Protein AF-A0A0F3MLB4-F1 (afdb_monomer)

Nearest PDB structures (foldseek):
  7qvs-assembly1_B-2  TM=8.241E-01  e=6.860E-04  Pseudomonas aeruginosa
  1y3h-assembly1_A-2  TM=5.979E-01  e=2.584E-03  Mycobacterium tuberculosis
  2an1-assembly3_C  TM=5.876E-01  e=1.356E-02  Salmonella enterica subsp. enterica serovar Typhimurium str. LT2
  2an1-assembly3_A  TM=6.849E-01  e=9.281E-02  Salmonella enterica subsp. enterica serovar Typhimurium str. LT2
  8k32-assembly1_B  TM=4.376E-01  e=1.504E+00  Syntrophothermus lipocalidus DSM 12680

Sequence (126 aa):
MNTKNIKYFTTNLTRAIKIVNELQQKYNILPLSNQNECSSIETIIVIGDDGVFLQALKNFLHLKVGFYGINVGNLGFLMNSYNCKHDLIEQIYFAKQSLLIHYKQRYLIMMVLKKKSVSLLTSALF

pLDDT: mean 72.53, std 17.26, range [34.19, 93.38]

Radius of gyration: 15.13 Å; Cα contacts (8 Å, |Δi|>4): 147; chains: 1; bounding box: 40×30×45 Å

Solvent-accessible surface area (backbone atoms only — not comparable to full-atom values): 7332 Å² total; per-residue (Å²): 134,68,53,89,23,35,29,34,48,70,52,94,46,70,65,32,47,53,53,48,54,54,46,31,73,75,56,68,42,46,71,62,86,57,82,76,77,70,93,59,62,56,32,38,38,29,34,26,48,59,66,53,46,53,51,50,45,75,61,42,55,89,72,73,48,43,77,43,45,35,35,61,69,73,98,50,94,80,35,42,73,75,57,89,90,52,62,66,68,58,53,52,50,54,55,65,68,38,59,67,52,56,54,48,49,54,48,50,50,52,51,52,54,53,52,51,56,53,54,55,56,59,64,73,74,110

InterPro domains:
  IPR002504 NAD kinase [PF01513] (25-81)
  IPR016064 NAD kinase/diacylglycerol kinase-like domain superfamily [SSF111331] (31-96)
  IPR017438 Inorganic polyphosphate/ATP-NAD kinase, N-terminal [G3DSA:3.40.50.10330] (5-123)

Secondary structure (DSSP, 8-state):
--GGGEEEEE-S-HHHHHHHHHHHHHH--EE---TT--SS--EEEEEE-HHHHHHHHHHHGGGT-EEEEEE-SS--SSSEEP-TTS-HHHHHHHHHH-HHHHHHHHHHHHHHHHHHHHHHHHTT--

Mean predicted aligned error: 10.3 Å

Structure (mmCIF, N/CA/C/O backbone):
data_AF-A0A0F3MLB4-F1
#
_entry.id   AF-A0A0F3MLB4-F1
#
loop_
_atom_site.group_PDB
_atom_site.id
_atom_site.type_symbol
_atom_site.label_atom_id
_atom_site.label_alt_id
_atom_site.label_comp_id
_atom_site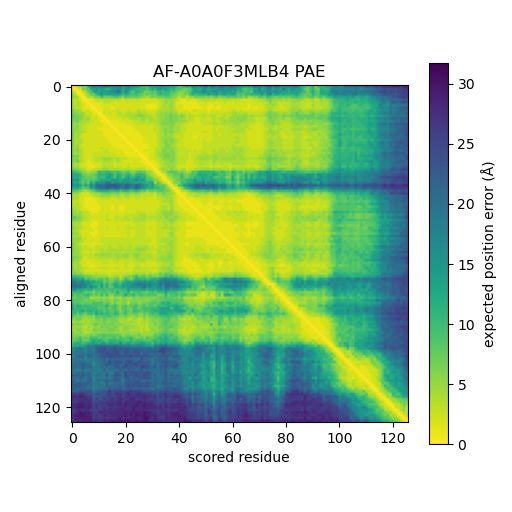.label_asym_id
_atom_site.label_entity_id
_atom_site.label_seq_id
_atom_site.pdbx_PDB_ins_code
_atom_site.Cartn_x
_atom_site.Cartn_y
_atom_site.Cartn_z
_atom_site.occupancy
_atom_site.B_iso_or_equiv
_atom_site.auth_seq_id
_atom_site.auth_comp_id
_atom_site.auth_asym_id
_atom_site.auth_atom_id
_atom_site.pdbx_PDB_model_num
ATOM 1 N N . MET A 1 1 ? -0.167 6.266 14.372 1.00 58.16 1 MET A N 1
ATOM 2 C CA . MET A 1 1 ? -0.910 5.298 13.535 1.00 58.16 1 MET A CA 1
ATOM 3 C C . MET A 1 1 ? -0.411 3.904 13.888 1.00 58.16 1 MET A C 1
ATOM 5 O O . MET A 1 1 ? 0.798 3.746 13.994 1.00 58.16 1 MET A O 1
ATOM 9 N N . ASN A 1 2 ? -1.292 2.939 14.166 1.00 64.75 2 ASN A N 1
ATOM 10 C CA . ASN A 1 2 ? -0.876 1.611 14.636 1.00 64.75 2 ASN A CA 1
ATOM 11 C C . ASN A 1 2 ? -0.630 0.671 13.444 1.00 64.75 2 ASN A C 1
ATOM 13 O O . ASN A 1 2 ? -1.545 0.410 12.666 1.00 64.75 2 ASN A O 1
ATOM 17 N N . THR A 1 3 ? 0.586 0.141 13.300 1.00 63.78 3 THR A N 1
ATOM 18 C CA . THR A 1 3 ? 0.953 -0.732 12.169 1.00 63.78 3 THR A CA 1
ATOM 19 C C . THR A 1 3 ? 0.206 -2.066 12.174 1.00 63.78 3 THR A C 1
ATOM 21 O O . THR A 1 3 ? -0.032 -2.626 11.108 1.00 63.78 3 THR A O 1
ATOM 24 N N . LYS A 1 4 ? -0.271 -2.528 13.341 1.00 64.62 4 LYS A N 1
ATOM 25 C CA . LYS A 1 4 ? -1.109 -3.738 13.472 1.00 64.62 4 LYS A CA 1
ATOM 26 C C . LYS A 1 4 ? -2.460 -3.631 12.755 1.00 64.62 4 LYS A C 1
ATOM 28 O O . LYS A 1 4 ? -3.090 -4.646 12.477 1.00 64.62 4 LYS A O 1
ATOM 33 N N . ASN A 1 5 ? -2.884 -2.410 12.438 1.00 81.94 5 ASN A N 1
ATOM 34 C CA . ASN A 1 5 ? -4.146 -2.110 11.769 1.00 81.94 5 ASN A CA 1
ATOM 35 C C . ASN A 1 5 ? -3.959 -1.879 10.257 1.00 81.94 5 ASN A C 1
ATOM 37 O O . ASN A 1 5 ? -4.865 -1.387 9.580 1.00 81.94 5 ASN A O 1
ATOM 41 N N . ILE A 1 6 ? -2.779 -2.199 9.719 1.00 86.81 6 ILE A N 1
ATOM 42 C CA . ILE A 1 6 ? -2.447 -2.046 8.306 1.00 86.81 6 ILE A CA 1
ATOM 43 C C . ILE A 1 6 ? -2.338 -3.425 7.663 1.00 86.81 6 ILE A C 1
ATOM 45 O O . ILE A 1 6 ? -1.614 -4.299 8.140 1.00 86.81 6 ILE A O 1
ATOM 49 N N . LYS A 1 7 ? -3.040 -3.599 6.544 1.00 91.19 7 LYS A N 1
ATOM 50 C CA . LYS A 1 7 ? -2.945 -4.793 5.698 1.00 91.19 7 LYS A CA 1
ATOM 51 C C . LYS A 1 7 ? -2.566 -4.417 4.278 1.00 91.19 7 LYS A C 1
ATOM 53 O O . LYS A 1 7 ? -2.667 -3.246 3.913 1.00 91.19 7 LYS A O 1
ATOM 58 N N . TYR A 1 8 ? -2.147 -5.388 3.472 1.00 92.06 8 TYR A N 1
ATOM 59 C CA . TYR A 1 8 ? -1.841 -5.143 2.063 1.00 92.06 8 TYR A CA 1
ATOM 60 C C . TYR A 1 8 ? -2.644 -6.013 1.092 1.00 92.06 8 TYR A C 1
ATOM 62 O O . TYR A 1 8 ? -2.983 -7.158 1.380 1.00 92.06 8 TYR A O 1
ATOM 70 N N . PHE A 1 9 ? -2.909 -5.462 -0.089 1.00 92.00 9 PHE A N 1
ATOM 71 C CA . PHE A 1 9 ? -3.453 -6.159 -1.250 1.00 92.00 9 PHE A CA 1
ATOM 72 C C . PHE A 1 9 ? -2.479 -5.977 -2.415 1.00 92.00 9 PHE A C 1
ATOM 74 O O . PHE A 1 9 ? -2.044 -4.861 -2.689 1.00 92.00 9 PHE A O 1
ATOM 81 N N . THR A 1 10 ? -2.092 -7.060 -3.081 1.00 93.38 10 THR A N 1
ATOM 82 C CA . THR A 1 10 ? -1.020 -7.026 -4.083 1.00 93.38 10 THR A CA 1
ATOM 83 C C . THR A 1 10 ? -1.327 -7.921 -5.275 1.00 93.38 10 THR A C 1
ATOM 85 O O . THR A 1 10 ? -2.187 -8.797 -5.209 1.00 93.38 10 THR A O 1
ATOM 88 N N . THR A 1 11 ? -0.587 -7.706 -6.357 1.00 89.69 11 THR A N 1
ATOM 89 C CA . THR A 1 11 ? -0.521 -8.597 -7.519 1.00 89.69 11 THR A CA 1
ATOM 90 C C . THR A 1 11 ? 0.664 -9.567 -7.415 1.00 89.69 11 THR A C 1
ATOM 92 O O . THR A 1 11 ? 1.618 -9.326 -6.676 1.00 89.69 11 THR A O 1
ATOM 95 N N . ASN A 1 12 ? 0.648 -10.643 -8.206 1.00 87.94 12 ASN A N 1
ATOM 96 C CA . ASN A 1 12 ? 1.702 -11.668 -8.246 1.00 87.94 12 ASN A CA 1
ATOM 97 C C . ASN A 1 12 ? 2.943 -11.254 -9.065 1.00 87.94 12 ASN A C 1
ATOM 99 O O . ASN A 1 12 ? 3.785 -12.087 -9.397 1.00 87.94 12 ASN A O 1
ATOM 103 N N . LEU A 1 13 ? 3.079 -9.972 -9.414 1.00 88.50 13 LEU A N 1
ATOM 104 C CA . LEU A 1 13 ? 4.260 -9.469 -10.114 1.00 88.50 13 LEU A CA 1
ATOM 105 C C . LEU A 1 13 ? 5.499 -9.571 -9.220 1.00 88.50 13 LEU A C 1
ATOM 107 O O . LEU A 1 13 ? 5.498 -9.110 -8.081 1.00 88.50 13 LEU A O 1
ATOM 111 N N . THR A 1 14 ? 6.610 -10.062 -9.773 1.00 89.44 14 THR A N 1
ATOM 112 C CA . THR A 1 14 ? 7.872 -10.248 -9.036 1.00 89.44 14 THR A CA 1
ATOM 113 C C . THR A 1 14 ? 8.347 -8.973 -8.338 1.00 89.44 14 THR A C 1
ATOM 115 O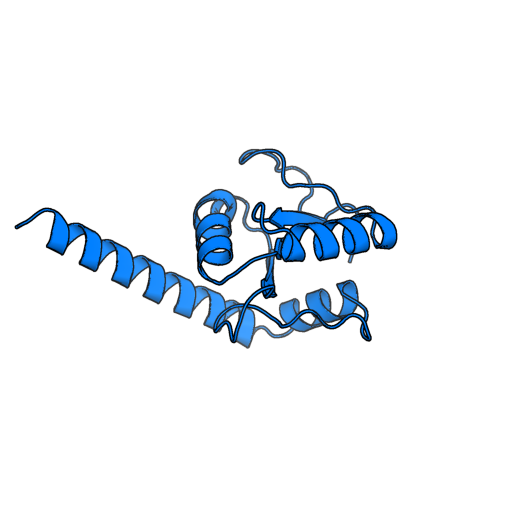 O . THR A 1 14 ? 8.818 -9.020 -7.207 1.00 89.44 14 THR A O 1
ATOM 118 N N . ARG A 1 15 ? 8.207 -7.812 -8.991 1.00 88.69 15 ARG A N 1
ATOM 119 C CA . ARG A 1 15 ? 8.573 -6.515 -8.401 1.00 88.69 15 ARG A CA 1
ATOM 120 C C . ARG A 1 15 ? 7.670 -6.144 -7.219 1.00 88.69 15 ARG A C 1
ATOM 122 O O . ARG A 1 15 ? 8.167 -5.619 -6.231 1.00 88.69 15 ARG A O 1
ATOM 129 N N . ALA A 1 16 ? 6.373 -6.449 -7.301 1.00 89.81 16 ALA A N 1
ATOM 130 C CA . ALA A 1 16 ? 5.418 -6.180 -6.225 1.00 89.81 16 ALA A CA 1
ATOM 131 C C . ALA A 1 16 ? 5.708 -7.067 -5.015 1.00 89.81 16 ALA A C 1
ATOM 133 O O . ALA A 1 16 ? 5.752 -6.577 -3.892 1.00 89.81 16 ALA A O 1
ATOM 134 N N . ILE A 1 17 ? 6.017 -8.342 -5.257 1.00 91.19 17 ILE A N 1
ATOM 135 C CA . ILE A 1 17 ? 6.410 -9.296 -4.215 1.00 91.19 17 ILE A CA 1
ATOM 136 C C . ILE A 1 17 ? 7.685 -8.839 -3.491 1.00 91.19 17 ILE A C 1
ATOM 138 O O . ILE A 1 17 ? 7.753 -8.940 -2.271 1.00 91.19 17 ILE A O 1
ATOM 142 N N . LYS A 1 18 ? 8.677 -8.281 -4.203 1.00 91.38 18 LYS A N 1
ATOM 143 C CA . LYS A 1 18 ? 9.883 -7.721 -3.562 1.00 91.38 18 LYS A CA 1
ATOM 144 C C . LYS A 1 18 ? 9.537 -6.624 -2.553 1.00 91.38 18 LYS A C 1
ATOM 146 O O . LYS A 1 18 ? 9.961 -6.709 -1.406 1.00 91.38 18 LYS A O 1
ATOM 151 N N . ILE A 1 19 ? 8.710 -5.658 -2.957 1.00 89.38 19 ILE A N 1
ATOM 152 C CA . ILE A 1 19 ? 8.258 -4.574 -2.072 1.00 89.38 19 ILE A CA 1
ATOM 153 C C . ILE A 1 19 ? 7.452 -5.138 -0.899 1.00 89.38 19 ILE A C 1
ATOM 155 O O . ILE A 1 19 ? 7.664 -4.739 0.240 1.00 89.38 19 ILE A O 1
ATOM 159 N N . VAL A 1 20 ? 6.551 -6.092 -1.150 1.00 91.81 20 VAL A N 1
ATOM 160 C CA . VAL A 1 20 ? 5.784 -6.765 -0.091 1.00 91.81 20 VAL A CA 1
ATOM 161 C C . VAL A 1 20 ? 6.718 -7.374 0.948 1.00 91.81 20 VAL A C 1
ATOM 163 O O . VAL A 1 20 ? 6.547 -7.097 2.129 1.00 91.81 20 VAL A O 1
ATOM 166 N N . ASN A 1 21 ? 7.727 -8.135 0.522 1.00 91.56 21 ASN A N 1
ATOM 167 C CA . ASN A 1 21 ? 8.667 -8.782 1.435 1.00 91.56 21 ASN A CA 1
ATOM 168 C C . ASN A 1 21 ? 9.418 -7.756 2.297 1.00 91.56 21 ASN A C 1
ATOM 170 O O . ASN A 1 21 ? 9.533 -7.939 3.508 1.00 91.56 21 ASN A O 1
ATOM 174 N N . GLU A 1 22 ? 9.879 -6.654 1.699 1.00 90.06 22 GLU A N 1
ATOM 175 C CA . GLU A 1 22 ? 10.533 -5.557 2.427 1.00 90.06 22 GLU A CA 1
ATOM 176 C C . GLU A 1 22 ? 9.594 -4.928 3.468 1.00 90.06 22 GLU A C 1
ATOM 178 O O . GLU A 1 22 ? 9.975 -4.712 4.620 1.00 90.06 22 GLU A O 1
ATOM 183 N N . LEU A 1 23 ? 8.339 -4.668 3.092 1.00 88.44 23 LEU A N 1
ATOM 184 C CA . LEU A 1 23 ? 7.355 -4.063 3.988 1.00 88.44 23 LEU A CA 1
ATOM 185 C C . LEU A 1 23 ? 6.909 -5.009 5.105 1.00 88.44 23 LEU A C 1
ATOM 187 O O . LEU A 1 23 ? 6.721 -4.561 6.237 1.00 88.44 23 LEU A O 1
ATOM 191 N N . GLN A 1 24 ? 6.771 -6.304 4.816 1.00 90.06 24 GLN A N 1
ATOM 192 C CA . GLN A 1 24 ? 6.477 -7.328 5.817 1.00 90.06 24 GLN A CA 1
ATOM 193 C C . GLN A 1 24 ? 7.580 -7.394 6.870 1.00 90.06 24 GLN A C 1
ATOM 195 O O . GLN A 1 24 ? 7.281 -7.354 8.060 1.00 90.06 24 GLN A O 1
ATOM 200 N N . GLN A 1 25 ? 8.845 -7.421 6.446 1.00 89.19 25 GLN A N 1
ATOM 201 C CA . GLN A 1 25 ? 9.983 -7.452 7.367 1.00 89.19 25 GLN A CA 1
ATOM 202 C C . GLN A 1 25 ? 10.070 -6.181 8.215 1.00 89.19 25 GLN A C 1
ATOM 204 O O . GLN A 1 25 ? 10.311 -6.256 9.417 1.00 89.19 25 GLN A O 1
ATOM 209 N N . LYS A 1 26 ? 9.851 -5.010 7.604 1.00 88.00 26 LYS A N 1
ATOM 210 C CA . LYS A 1 26 ? 10.035 -3.721 8.280 1.00 88.00 26 LYS A CA 1
ATOM 211 C C . LYS A 1 26 ? 8.888 -3.354 9.224 1.00 88.00 26 LYS A C 1
ATOM 213 O O . LYS A 1 26 ? 9.132 -2.783 10.282 1.00 88.00 26 LYS A O 1
ATOM 218 N N . TYR A 1 27 ? 7.646 -3.650 8.842 1.00 85.50 27 TYR A N 1
ATOM 219 C CA . TYR A 1 27 ? 6.455 -3.155 9.543 1.00 85.50 27 TYR A CA 1
ATOM 220 C C . TYR A 1 27 ? 5.557 -4.261 10.114 1.00 85.50 27 TYR A C 1
ATOM 222 O O . TYR A 1 27 ? 4.552 -3.943 10.751 1.00 85.50 27 TYR A O 1
ATOM 230 N N . ASN A 1 28 ? 5.908 -5.539 9.912 1.00 86.31 28 ASN A N 1
ATOM 231 C CA . ASN A 1 28 ? 5.126 -6.709 10.330 1.00 86.31 28 ASN A CA 1
ATOM 232 C C . ASN A 1 28 ? 3.666 -6.664 9.835 1.00 86.31 28 ASN A C 1
ATOM 234 O O . ASN A 1 28 ? 2.728 -7.008 10.557 1.00 86.31 28 ASN A O 1
ATOM 238 N N . ILE A 1 29 ? 3.472 -6.179 8.604 1.00 86.94 29 ILE A N 1
ATOM 239 C CA . ILE A 1 29 ? 2.156 -6.109 7.961 1.00 86.94 29 ILE A CA 1
ATOM 240 C C . ILE A 1 29 ? 1.757 -7.465 7.382 1.00 86.94 29 ILE A C 1
ATOM 242 O O . ILE A 1 29 ? 2.593 -8.240 6.920 1.00 86.94 29 ILE A O 1
ATOM 246 N N . LEU A 1 30 ? 0.455 -7.735 7.362 1.00 89.81 30 LEU A N 1
ATOM 247 C CA . LEU A 1 30 ? -0.097 -9.000 6.882 1.00 89.81 30 LEU A CA 1
ATOM 248 C C . LEU A 1 30 ? -0.911 -8.802 5.597 1.00 89.81 30 LEU A C 1
ATOM 250 O O . LEU A 1 30 ? -1.472 -7.717 5.387 1.00 89.81 30 LEU A O 1
ATOM 254 N N . PRO A 1 31 ? -0.995 -9.831 4.733 1.00 90.38 31 PRO A N 1
ATOM 255 C CA . PRO A 1 31 ? -1.882 -9.784 3.583 1.00 90.38 31 PRO A CA 1
ATOM 256 C C . PRO A 1 31 ? -3.331 -9.630 4.043 1.00 90.38 31 PRO A C 1
ATOM 258 O O . PRO A 1 31 ? -3.726 -10.090 5.117 1.00 90.38 31 PRO A O 1
ATOM 261 N N . LEU A 1 32 ? -4.130 -8.978 3.207 1.00 85.44 32 LEU A N 1
ATOM 262 C CA . LEU A 1 32 ? -5.573 -8.948 3.354 1.00 85.44 32 LEU A CA 1
ATOM 263 C C . LEU A 1 32 ? -6.135 -10.289 2.870 1.00 85.44 32 LEU A C 1
ATOM 265 O O . LEU A 1 32 ? -6.162 -10.565 1.670 1.00 85.44 32 LEU A O 1
ATOM 269 N N . SER A 1 33 ? -6.520 -11.138 3.821 1.00 74.19 33 SER A N 1
ATOM 270 C CA . SER A 1 33 ? -6.800 -12.559 3.586 1.00 74.19 33 SER A CA 1
ATOM 271 C C . SER A 1 33 ? -8.183 -12.790 2.969 1.00 74.19 33 SER A C 1
ATOM 273 O O . SER A 1 33 ? -8.392 -13.763 2.249 1.00 74.19 33 SER A O 1
ATOM 275 N N . ASN A 1 34 ? -9.155 -11.923 3.278 1.00 69.75 34 ASN A N 1
ATOM 276 C CA . ASN A 1 34 ? -10.554 -12.072 2.875 1.00 69.75 34 ASN A CA 1
ATOM 277 C C . ASN A 1 34 ? -11.336 -10.741 2.932 1.00 69.75 34 ASN A C 1
ATOM 279 O O . ASN A 1 34 ? -10.919 -9.758 3.536 1.00 69.75 34 ASN A O 1
ATOM 283 N N . GLN A 1 35 ? -12.503 -10.716 2.276 1.00 66.31 35 GLN A N 1
ATOM 284 C CA . GLN A 1 35 ? -13.360 -9.523 2.123 1.00 66.31 35 GLN A CA 1
ATOM 285 C C . GLN A 1 35 ? -14.142 -9.147 3.393 1.00 66.31 35 GLN A C 1
ATOM 287 O O . GLN A 1 35 ? -14.741 -8.074 3.454 1.00 66.31 35 GLN A O 1
ATOM 292 N N . ASN A 1 36 ? -14.129 -10.033 4.392 1.00 59.94 36 ASN A N 1
ATOM 293 C CA . ASN A 1 36 ? -14.904 -9.921 5.628 1.00 59.94 36 ASN A CA 1
ATOM 294 C C . ASN A 1 36 ? -14.019 -9.687 6.867 1.00 59.94 36 ASN A C 1
ATOM 296 O O . ASN A 1 36 ? -14.528 -9.652 7.986 1.00 59.94 36 ASN A O 1
ATOM 300 N N . GLU A 1 37 ? -12.702 -9.532 6.699 1.00 66.12 37 GLU A N 1
ATOM 301 C CA . GLU A 1 37 ? -11.795 -9.137 7.780 1.00 66.12 37 GLU A CA 1
ATOM 302 C C . GLU A 1 37 ? -12.107 -7.694 8.197 1.00 66.12 37 GLU A C 1
ATOM 304 O O . GLU A 1 37 ? -11.783 -6.749 7.480 1.00 66.12 37 GLU A O 1
ATOM 309 N N . CYS A 1 38 ? -12.789 -7.515 9.334 1.00 58.44 38 CYS A N 1
ATOM 310 C CA . CYS A 1 38 ? -13.433 -6.233 9.634 1.00 58.44 38 CYS A CA 1
ATOM 311 C C . CYS A 1 38 ? -13.052 -5.585 10.974 1.00 58.44 38 CYS A C 1
ATOM 313 O O . CYS A 1 38 ? -13.342 -4.408 11.162 1.00 58.44 38 CYS A O 1
ATOM 315 N N . SER A 1 39 ? -12.414 -6.266 11.927 1.00 60.44 39 SER A N 1
ATOM 316 C CA . SER A 1 39 ? -12.419 -5.742 13.306 1.00 60.44 39 SER A CA 1
ATOM 317 C C . SER A 1 39 ? -11.291 -4.777 13.701 1.00 60.44 39 SER A C 1
ATOM 319 O O . SER A 1 39 ? -11.343 -4.256 14.811 1.00 60.44 39 SER A O 1
ATOM 321 N N . SER A 1 40 ? -10.319 -4.442 12.844 1.00 73.75 40 SER A N 1
ATOM 322 C CA . SER A 1 40 ? -9.319 -3.414 13.214 1.00 73.75 40 SER A CA 1
ATOM 323 C C . SER A 1 40 ? -8.571 -2.735 12.065 1.00 73.75 40 SER A C 1
ATOM 325 O O . SER A 1 40 ? -7.598 -2.030 12.312 1.00 73.75 40 SER A O 1
ATOM 327 N N . ILE A 1 41 ? -8.963 -2.934 10.804 1.00 84.31 41 ILE A N 1
ATOM 328 C CA . ILE A 1 41 ? -8.183 -2.406 9.677 1.00 84.31 41 ILE A CA 1
ATOM 329 C C . ILE A 1 41 ? -8.425 -0.900 9.541 1.00 84.31 41 ILE A C 1
ATOM 331 O O . ILE A 1 41 ? -9.545 -0.452 9.337 1.00 84.31 41 ILE A O 1
ATOM 335 N N . GLU A 1 42 ? -7.358 -0.110 9.605 1.00 84.25 42 GLU A N 1
ATOM 336 C CA . GLU A 1 42 ? -7.392 1.338 9.379 1.00 84.25 42 GLU A CA 1
ATOM 337 C C . GLU A 1 42 ? -6.992 1.705 7.950 1.00 84.25 42 GLU A C 1
ATOM 339 O O . GLU A 1 42 ? -7.390 2.758 7.437 1.00 84.25 42 GLU A O 1
ATOM 344 N N . THR A 1 43 ? -6.117 0.900 7.335 1.00 85.75 43 THR A N 1
ATOM 345 C CA . THR A 1 43 ? -5.566 1.167 5.999 1.00 85.75 43 THR A CA 1
ATOM 346 C C . THR A 1 43 ? -5.222 -0.115 5.264 1.00 85.75 43 THR A C 1
ATOM 348 O O . THR A 1 43 ? -4.578 -1.002 5.821 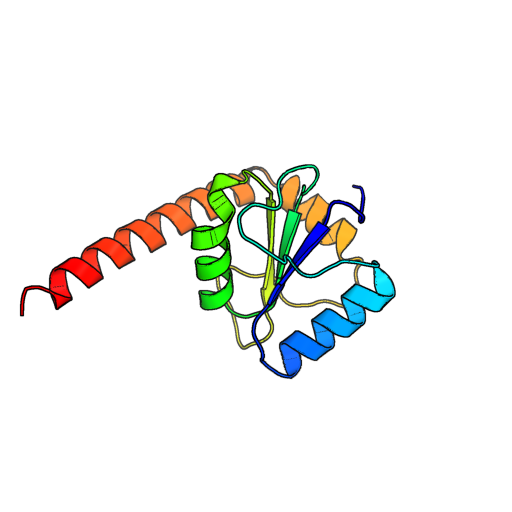1.00 85.75 43 THR A O 1
ATOM 351 N N . ILE A 1 44 ? -5.584 -0.158 3.987 1.00 88.69 44 ILE A N 1
ATOM 352 C CA . ILE A 1 44 ? -5.113 -1.147 3.027 1.00 88.69 44 ILE A CA 1
ATOM 353 C C . ILE A 1 44 ? -4.040 -0.493 2.155 1.00 88.69 44 ILE A C 1
ATOM 355 O O . ILE A 1 44 ? -4.301 0.484 1.449 1.00 88.69 44 ILE A O 1
ATOM 359 N N . ILE A 1 45 ? -2.830 -1.041 2.188 1.00 90.50 45 ILE A N 1
ATOM 360 C CA . ILE A 1 45 ? -1.769 -0.707 1.240 1.00 90.50 45 ILE A CA 1
ATOM 361 C C . ILE A 1 45 ? -2.000 -1.539 -0.019 1.00 90.50 45 ILE A C 1
ATOM 363 O O . ILE A 1 45 ? -2.016 -2.765 0.034 1.00 90.50 45 ILE A O 1
ATOM 367 N N . VAL A 1 46 ? -2.169 -0.892 -1.162 1.00 90.69 46 VAL A N 1
ATOM 368 C CA . VAL A 1 46 ? -2.315 -1.576 -2.444 1.00 90.69 46 VAL A CA 1
ATOM 369 C C . VAL A 1 46 ? -1.005 -1.491 -3.207 1.00 90.69 46 VAL A C 1
ATOM 371 O O . VAL A 1 46 ? -0.515 -0.394 -3.450 1.00 90.69 46 VAL A O 1
ATOM 374 N N . ILE A 1 47 ? -0.438 -2.633 -3.584 1.00 91.75 47 ILE A N 1
ATOM 375 C CA . ILE A 1 47 ? 0.885 -2.729 -4.208 1.00 91.75 47 ILE A CA 1
ATOM 376 C C . ILE A 1 47 ? 0.708 -3.308 -5.614 1.00 91.75 47 ILE A C 1
ATOM 378 O O . ILE A 1 47 ? 0.350 -4.473 -5.781 1.00 91.75 47 ILE A O 1
ATOM 382 N N . GLY A 1 48 ? 0.906 -2.488 -6.644 1.00 89.75 48 GLY A N 1
ATOM 383 C CA . GLY A 1 48 ? 0.627 -2.886 -8.024 1.00 89.75 48 GLY A CA 1
ATOM 384 C C . GLY A 1 48 ? 0.522 -1.703 -8.977 1.00 89.75 48 GLY A C 1
ATOM 385 O O . GLY A 1 48 ? 1.314 -0.771 -8.885 1.00 89.75 48 GLY A O 1
ATOM 386 N N . ASP A 1 49 ? -0.436 -1.769 -9.898 1.00 87.19 49 ASP A N 1
ATOM 387 C CA . ASP A 1 49 ? -0.790 -0.694 -10.827 1.00 87.19 49 ASP A CA 1
ATOM 388 C C . ASP A 1 49 ? -2.206 -0.151 -10.548 1.00 87.19 49 ASP A C 1
ATOM 390 O O . ASP A 1 49 ? -2.921 -0.630 -9.657 1.00 87.19 49 ASP A O 1
ATOM 394 N N . ASP A 1 50 ? -2.636 0.844 -11.328 1.00 83.50 50 ASP A N 1
ATOM 395 C CA . ASP A 1 50 ? -3.958 1.462 -11.189 1.00 83.50 50 ASP A CA 1
ATOM 396 C C . ASP A 1 50 ? -5.103 0.425 -11.286 1.00 83.50 50 ASP A C 1
ATOM 398 O O . ASP A 1 50 ? -6.138 0.569 -10.631 1.00 83.50 50 ASP A O 1
ATOM 402 N N . GLY A 1 51 ? -4.924 -0.654 -12.058 1.00 85.06 51 GLY A N 1
ATOM 403 C CA . GLY A 1 51 ? -5.892 -1.744 -12.176 1.00 85.06 51 GLY A CA 1
ATOM 404 C C . GLY A 1 51 ? -6.051 -2.523 -10.870 1.00 85.06 51 GLY A C 1
ATOM 405 O O . GLY A 1 51 ? -7.180 -2.757 -10.425 1.00 85.06 51 GLY A O 1
ATOM 406 N N . VAL A 1 52 ? -4.934 -2.854 -10.220 1.00 89.25 52 VAL A N 1
ATOM 407 C CA . VAL A 1 52 ? -4.910 -3.486 -8.890 1.00 89.25 52 VAL A CA 1
ATOM 408 C C . VAL A 1 52 ? -5.550 -2.566 -7.844 1.00 89.25 52 VAL A C 1
ATOM 410 O O . VAL A 1 52 ? -6.335 -3.030 -7.015 1.00 89.25 52 VAL A O 1
ATOM 413 N N . PHE A 1 53 ? -5.296 -1.255 -7.914 1.00 86.31 53 PHE A N 1
ATOM 414 C CA . PHE A 1 53 ? -5.927 -0.267 -7.030 1.00 86.31 53 PHE A CA 1
ATOM 415 C C . PHE A 1 53 ? -7.453 -0.249 -7.167 1.00 86.31 53 PHE A C 1
ATOM 417 O O . PHE A 1 53 ? -8.177 -0.318 -6.171 1.00 86.31 53 PHE A O 1
ATOM 424 N N . LEU A 1 54 ? -7.964 -0.232 -8.401 1.00 84.94 54 LEU A N 1
ATOM 425 C CA . LEU A 1 54 ? -9.404 -0.290 -8.663 1.00 84.94 54 LEU A CA 1
ATOM 426 C C . LEU A 1 54 ? -10.029 -1.617 -8.216 1.00 84.94 54 LEU A C 1
ATOM 428 O O . LEU A 1 54 ? -11.162 -1.622 -7.731 1.00 84.94 54 LEU A O 1
ATOM 432 N N . GLN A 1 55 ? -9.310 -2.734 -8.355 1.00 87.25 55 GLN A N 1
ATOM 433 C CA . GLN A 1 55 ? -9.766 -4.033 -7.862 1.00 87.25 55 GLN A CA 1
ATOM 434 C C . GLN A 1 55 ? -9.874 -4.044 -6.333 1.00 87.25 55 GLN A C 1
ATOM 436 O O . GLN A 1 55 ? -10.888 -4.493 -5.800 1.00 87.25 55 GLN A O 1
ATOM 441 N N . ALA A 1 56 ? -8.880 -3.495 -5.630 1.00 87.06 56 ALA A N 1
ATOM 442 C CA . ALA A 1 56 ? -8.914 -3.363 -4.177 1.00 87.06 56 ALA A CA 1
ATOM 443 C C . ALA A 1 56 ? -10.101 -2.505 -3.717 1.00 87.06 56 ALA A C 1
ATOM 445 O O . ALA A 1 56 ? -10.842 -2.894 -2.817 1.00 87.06 56 ALA A O 1
ATOM 446 N N . LEU A 1 57 ? -10.343 -1.372 -4.378 1.00 84.50 57 LEU A N 1
ATOM 447 C CA . LEU A 1 57 ? -11.505 -0.535 -4.086 1.00 84.50 57 LEU A CA 1
ATOM 448 C C . LEU A 1 57 ? -12.813 -1.297 -4.301 1.00 84.50 57 LEU A C 1
ATOM 450 O O . LEU A 1 57 ? -13.658 -1.314 -3.413 1.00 84.50 57 LEU A O 1
ATOM 454 N N . LYS A 1 58 ? -12.979 -1.976 -5.442 1.00 83.44 58 LYS A N 1
ATOM 455 C CA . LYS A 1 58 ? -14.192 -2.762 -5.716 1.00 83.44 58 LYS A CA 1
ATOM 456 C C . LYS A 1 58 ? -14.461 -3.796 -4.617 1.00 83.44 58 LYS A C 1
ATOM 458 O O . LYS A 1 58 ? -15.614 -3.993 -4.249 1.00 83.44 58 LYS A O 1
ATOM 463 N N . ASN A 1 59 ? -13.408 -4.434 -4.112 1.00 83.81 59 ASN A N 1
ATOM 464 C CA . ASN A 1 59 ? -13.517 -5.543 -3.172 1.00 83.81 59 ASN A CA 1
ATOM 465 C C . ASN A 1 59 ? -13.639 -5.117 -1.708 1.00 83.81 59 ASN A C 1
ATOM 467 O O . ASN A 1 59 ? -14.130 -5.915 -0.922 1.00 83.81 59 ASN A O 1
ATOM 471 N N . PHE A 1 60 ? -13.152 -3.931 -1.324 1.00 83.88 60 PHE A N 1
ATOM 472 C CA . PHE A 1 60 ? -12.972 -3.571 0.091 1.00 83.88 60 PHE A CA 1
ATOM 473 C C . PHE A 1 60 ? -13.498 -2.178 0.463 1.00 83.88 60 PHE A C 1
ATOM 475 O O . PHE A 1 60 ? -13.397 -1.775 1.621 1.00 83.88 60 PHE A O 1
ATOM 482 N N . LEU A 1 61 ? -14.073 -1.416 -0.477 1.00 82.31 61 LEU A N 1
ATOM 483 C CA . LEU A 1 61 ? -14.619 -0.081 -0.188 1.00 82.31 61 LEU A CA 1
ATOM 484 C C . LEU A 1 61 ? -15.737 -0.117 0.869 1.00 82.31 61 LEU A C 1
ATOM 486 O O . LEU A 1 61 ? -15.900 0.846 1.620 1.00 82.31 61 LEU A O 1
ATOM 490 N N . HIS A 1 62 ? -16.476 -1.228 0.976 1.00 80.75 62 HIS A N 1
ATOM 491 C CA . HIS A 1 62 ? -17.515 -1.421 1.995 1.00 80.75 62 HIS A CA 1
ATOM 492 C C . HIS A 1 62 ? -16.963 -1.457 3.425 1.00 80.75 62 HIS A C 1
ATOM 494 O O . HIS A 1 62 ? -17.697 -1.119 4.351 1.00 80.75 62 HIS A O 1
ATOM 500 N N . LEU A 1 63 ? -15.677 -1.788 3.605 1.00 81.12 63 LEU A N 1
ATOM 501 C CA . LEU A 1 63 ? -15.008 -1.807 4.910 1.00 81.12 63 LEU A CA 1
ATOM 502 C C . LEU A 1 63 ? -14.752 -0.397 5.471 1.00 81.12 63 LEU A C 1
ATOM 504 O O . LEU A 1 63 ? -14.372 -0.262 6.629 1.00 81.12 63 LEU A O 1
ATOM 508 N N . LYS A 1 64 ? -14.961 0.664 4.671 1.00 78.62 64 LYS A N 1
ATOM 509 C CA . LYS A 1 64 ? -14.754 2.077 5.057 1.00 78.62 64 LYS A CA 1
ATOM 510 C C . LYS A 1 64 ? -13.342 2.375 5.591 1.00 78.62 64 LYS A C 1
ATOM 512 O O . LYS A 1 64 ? -13.157 3.261 6.422 1.00 78.62 64 LYS A O 1
ATOM 517 N N . VAL A 1 65 ? -12.343 1.659 5.080 1.00 81.44 65 VAL A N 1
ATOM 518 C CA . VAL A 1 65 ? -10.926 1.815 5.436 1.00 81.44 65 VAL A CA 1
ATOM 519 C C . VAL A 1 65 ? -10.199 2.760 4.478 1.00 81.44 65 VAL A C 1
ATOM 521 O O . VAL A 1 65 ? -10.650 3.004 3.357 1.00 81.44 65 VAL A O 1
ATOM 524 N N . GLY A 1 66 ? -9.056 3.304 4.906 1.00 83.44 66 GLY A N 1
ATOM 525 C CA . GLY A 1 66 ? -8.188 4.080 4.019 1.00 83.44 66 GLY A CA 1
ATOM 526 C C . GLY A 1 66 ? -7.488 3.191 2.990 1.00 83.44 66 GLY A C 1
ATOM 527 O O . GLY A 1 66 ? -7.171 2.042 3.283 1.00 83.44 66 GLY A O 1
ATOM 528 N N . PHE A 1 67 ? -7.185 3.731 1.811 1.00 85.00 67 PHE A N 1
ATOM 529 C CA . PHE A 1 67 ? -6.367 3.055 0.801 1.00 85.00 67 PHE A CA 1
ATOM 530 C C . PHE A 1 67 ? -5.104 3.868 0.538 1.00 85.00 67 PHE A C 1
ATOM 532 O O . PHE A 1 67 ? -5.164 5.093 0.436 1.00 85.00 67 PHE A O 1
ATOM 539 N N . TYR A 1 68 ? -3.969 3.190 0.408 1.00 86.31 68 TYR A N 1
ATOM 540 C CA . TYR A 1 68 ? -2.706 3.807 0.018 1.00 86.31 68 TYR A CA 1
ATOM 541 C C . TYR A 1 68 ? -2.062 2.997 -1.104 1.00 86.31 68 TYR A C 1
ATOM 543 O O . TYR A 1 68 ? -1.722 1.836 -0.908 1.00 86.31 68 TYR A O 1
ATOM 551 N N . GLY A 1 69 ? -1.925 3.587 -2.290 1.00 86.56 69 GLY A N 1
ATOM 552 C CA . GLY A 1 69 ? -1.357 2.905 -3.452 1.00 86.56 69 GLY A CA 1
ATOM 553 C C . GLY A 1 69 ? 0.156 3.082 -3.535 1.00 86.56 69 GLY A C 1
ATOM 554 O O . GLY A 1 69 ? 0.624 4.218 -3.498 1.00 86.56 69 GLY A O 1
ATOM 555 N N . ILE A 1 70 ? 0.888 1.981 -3.706 1.00 88.12 70 ILE A N 1
ATOM 556 C CA . ILE A 1 70 ? 2.302 1.920 -4.090 1.00 88.12 70 ILE A CA 1
ATOM 557 C C . ILE A 1 70 ? 2.405 1.372 -5.517 1.00 88.12 70 ILE A C 1
ATOM 559 O O . ILE A 1 70 ? 2.088 0.2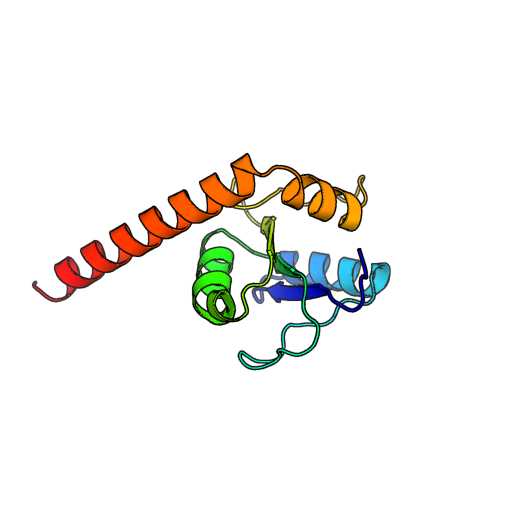08 -5.771 1.00 88.12 70 ILE A O 1
ATOM 563 N N . ASN A 1 71 ? 2.848 2.218 -6.440 1.00 86.19 71 ASN A N 1
ATOM 564 C CA . ASN A 1 71 ? 3.047 1.877 -7.836 1.00 86.19 71 ASN A CA 1
ATOM 565 C C . ASN A 1 71 ? 4.320 1.042 -8.019 1.00 86.19 71 ASN A C 1
ATOM 567 O O . ASN A 1 71 ? 5.395 1.425 -7.550 1.00 86.19 71 ASN A O 1
ATOM 571 N N . VAL A 1 72 ? 4.195 -0.073 -8.737 1.00 81.69 72 VAL A N 1
ATOM 572 C CA . VAL A 1 72 ? 5.291 -1.017 -9.012 1.00 81.69 72 VAL A CA 1
ATOM 573 C C . VAL A 1 72 ? 5.604 -1.159 -10.516 1.00 81.69 72 VAL A C 1
ATOM 575 O O . VAL A 1 72 ? 6.468 -1.946 -10.921 1.00 81.69 72 VAL A O 1
ATOM 578 N N . GLY A 1 73 ? 4.901 -0.397 -11.358 1.00 68.75 73 GLY A N 1
ATOM 579 C CA . GLY A 1 73 ? 5.054 -0.361 -12.814 1.00 68.75 73 GLY A CA 1
ATOM 580 C C . GLY A 1 73 ? 5.621 0.965 -13.339 1.00 68.75 73 GLY A C 1
ATOM 581 O O . GLY A 1 73 ? 6.423 1.624 -12.680 1.00 68.75 73 GLY A O 1
ATOM 582 N N . ASN A 1 74 ? 5.205 1.343 -14.553 1.00 62.78 74 ASN A N 1
ATOM 583 C CA . ASN A 1 74 ? 5.464 2.667 -15.139 1.00 62.78 74 ASN A CA 1
ATOM 584 C C . ASN A 1 74 ? 4.566 3.742 -14.491 1.00 62.78 74 ASN A C 1
ATOM 586 O O . ASN A 1 74 ? 3.748 3.413 -13.639 1.00 62.78 74 ASN A O 1
ATOM 590 N N . LEU A 1 75 ? 4.705 5.017 -14.893 1.00 57.84 75 LEU A N 1
ATOM 591 C CA . LEU A 1 75 ? 3.867 6.154 -14.458 1.00 57.84 75 LEU A CA 1
ATOM 592 C C . LEU A 1 75 ? 2.390 5.754 -14.256 1.00 57.84 75 LEU A C 1
ATOM 594 O O . LEU A 1 75 ? 1.686 5.460 -15.219 1.00 57.84 75 LEU A O 1
ATOM 598 N N . GLY A 1 76 ? 1.955 5.732 -12.994 1.00 59.06 76 GLY A N 1
ATOM 599 C CA . GLY A 1 76 ? 0.583 5.452 -12.571 1.00 59.06 76 GLY A CA 1
ATOM 600 C C . GLY A 1 76 ? -0.093 6.745 -12.136 1.00 59.06 76 GLY A C 1
ATOM 601 O O . GLY A 1 76 ? 0.549 7.608 -11.537 1.00 59.06 76 GLY A O 1
ATOM 602 N N . PHE A 1 77 ? -1.374 6.905 -12.462 1.00 67.00 77 PHE A N 1
ATOM 603 C CA . PHE A 1 77 ? -2.096 8.158 -12.220 1.00 67.00 77 PHE A CA 1
ATOM 604 C C . PHE A 1 77 ? -2.719 8.215 -10.822 1.00 67.00 77 PHE A C 1
ATOM 606 O O . PHE A 1 77 ? -3.010 9.305 -10.326 1.00 67.00 77 PHE A O 1
ATOM 613 N N . LEU A 1 78 ? -2.957 7.055 -10.198 1.00 66.31 78 LEU A N 1
ATOM 614 C CA . LEU A 1 78 ? -3.689 6.945 -8.932 1.00 66.31 78 LEU A CA 1
ATOM 615 C C . LEU A 1 78 ? -2.793 6.610 -7.735 1.00 66.31 78 LEU A C 1
ATOM 617 O O . LEU A 1 78 ? -3.216 6.786 -6.592 1.00 66.31 78 LEU A O 1
ATOM 621 N N . MET A 1 79 ? -1.584 6.106 -7.983 1.00 77.62 79 MET A N 1
ATOM 622 C CA . MET A 1 79 ? -0.729 5.480 -6.973 1.00 77.62 79 MET A CA 1
ATOM 623 C C . MET A 1 79 ? 0.579 6.243 -6.760 1.00 77.62 79 MET A C 1
ATOM 625 O O . MET A 1 79 ? 1.122 6.850 -7.680 1.00 77.62 79 MET A O 1
ATOM 629 N N . ASN A 1 80 ? 1.117 6.174 -5.543 1.00 77.44 80 ASN A N 1
ATOM 630 C CA . ASN A 1 80 ? 2.383 6.811 -5.192 1.00 77.44 80 ASN A CA 1
ATOM 631 C C . ASN A 1 80 ? 3.559 5.943 -5.637 1.00 77.44 80 ASN A C 1
ATOM 633 O O . ASN A 1 80 ? 3.514 4.722 -5.504 1.00 77.44 80 ASN A O 1
ATOM 637 N N . SER A 1 81 ? 4.641 6.550 -6.117 1.00 78.31 81 SER A N 1
ATOM 638 C CA . SER A 1 81 ? 5.880 5.814 -6.383 1.00 78.31 81 SER A CA 1
ATOM 639 C C . SER A 1 81 ? 6.462 5.246 -5.091 1.00 78.31 81 SER A C 1
ATOM 641 O O . SER A 1 81 ? 6.469 5.920 -4.059 1.00 78.31 81 SER A O 1
ATOM 643 N N . TYR A 1 82 ? 7.000 4.028 -5.153 1.00 77.38 82 TYR A N 1
ATOM 644 C CA . TYR A 1 82 ? 7.719 3.466 -4.016 1.00 77.38 82 TYR A CA 1
ATOM 645 C C . TYR A 1 82 ? 8.997 4.270 -3.740 1.00 77.38 82 TYR A C 1
ATOM 647 O O . TYR A 1 82 ? 9.878 4.358 -4.595 1.00 77.38 82 TYR A O 1
ATOM 655 N N . ASN A 1 83 ? 9.099 4.860 -2.547 1.00 75.25 83 ASN A N 1
ATOM 656 C CA . ASN A 1 83 ? 10.285 5.589 -2.109 1.00 75.25 83 ASN A CA 1
ATOM 657 C C . ASN A 1 83 ? 10.781 5.032 -0.774 1.00 75.25 83 ASN A C 1
ATOM 659 O O . ASN A 1 83 ? 10.257 5.372 0.286 1.00 75.25 83 ASN A O 1
ATOM 663 N N . CYS A 1 84 ? 11.821 4.202 -0.843 1.00 66.94 84 CYS A N 1
ATOM 664 C CA . CYS A 1 84 ? 12.438 3.552 0.309 1.00 66.94 84 CYS A CA 1
ATOM 665 C C . CYS A 1 84 ? 13.242 4.500 1.218 1.00 66.94 84 CYS A C 1
ATOM 667 O O . CYS A 1 84 ? 13.611 4.099 2.321 1.00 66.94 84 CYS A O 1
ATOM 669 N N . LYS A 1 85 ? 13.511 5.747 0.794 1.00 68.25 85 LYS A N 1
ATOM 670 C CA . LYS A 1 85 ? 14.265 6.732 1.594 1.00 68.25 85 LYS A CA 1
ATOM 671 C C . LYS A 1 85 ? 13.434 7.384 2.700 1.00 68.25 85 LYS A C 1
ATOM 673 O O . LYS A 1 85 ? 14.007 7.926 3.636 1.00 68.25 85 LYS A O 1
ATOM 678 N N . HIS A 1 86 ? 12.109 7.351 2.585 1.00 69.94 86 HIS A N 1
ATOM 679 C CA . HIS A 1 86 ? 11.189 7.950 3.549 1.00 69.94 86 HIS A CA 1
ATOM 680 C C . HIS A 1 86 ? 10.348 6.868 4.223 1.00 69.94 86 HIS A C 1
ATOM 682 O O . HIS A 1 86 ? 10.089 5.817 3.635 1.00 69.94 86 HIS A O 1
ATOM 688 N N . ASP A 1 87 ? 9.911 7.121 5.456 1.00 79.75 87 ASP A N 1
ATOM 689 C CA . ASP A 1 87 ? 9.097 6.154 6.180 1.00 79.75 87 ASP A CA 1
ATOM 690 C C . ASP A 1 87 ? 7.696 6.029 5.557 1.00 79.75 87 ASP A C 1
ATOM 692 O O . ASP A 1 87 ? 6.998 7.020 5.330 1.00 79.75 87 ASP A O 1
ATOM 696 N N . LEU A 1 88 ? 7.275 4.794 5.263 1.00 79.06 88 LEU A N 1
ATOM 697 C CA . LEU A 1 88 ? 5.986 4.528 4.627 1.00 79.06 88 LEU A CA 1
ATOM 698 C C . LEU A 1 88 ? 4.809 4.936 5.526 1.00 79.06 88 LEU A C 1
ATOM 700 O O . LEU A 1 88 ? 3.783 5.397 5.029 1.00 79.06 88 LEU A O 1
ATOM 704 N N . ILE A 1 89 ? 4.937 4.787 6.845 1.00 79.62 89 ILE A N 1
ATOM 705 C CA . ILE A 1 89 ? 3.885 5.154 7.795 1.00 79.62 89 ILE A CA 1
ATOM 706 C C . ILE A 1 89 ? 3.693 6.668 7.808 1.00 79.62 89 ILE A C 1
ATOM 708 O O . ILE A 1 89 ? 2.553 7.134 7.813 1.00 79.62 89 ILE A O 1
ATOM 712 N N . GLU A 1 90 ? 4.780 7.436 7.737 1.00 78.50 90 GLU A N 1
ATOM 713 C CA . GLU A 1 90 ? 4.706 8.892 7.587 1.00 78.50 90 GLU A CA 1
ATOM 714 C C . GLU A 1 90 ? 4.037 9.281 6.266 1.00 78.50 90 GLU A C 1
ATOM 716 O O . GLU A 1 90 ? 3.120 10.102 6.261 1.00 78.50 90 GLU A O 1
ATOM 721 N N . GLN A 1 91 ? 4.416 8.644 5.154 1.00 78.88 91 GLN A N 1
ATOM 722 C CA . GLN A 1 91 ? 3.790 8.891 3.850 1.00 78.88 91 GLN A CA 1
ATOM 723 C C . GLN A 1 91 ? 2.277 8.625 3.873 1.00 78.88 91 GLN A C 1
ATOM 725 O O . GLN A 1 91 ? 1.496 9.434 3.368 1.00 78.88 91 GLN A O 1
ATOM 730 N N . ILE A 1 92 ? 1.849 7.517 4.487 1.00 74.62 92 ILE A N 1
ATOM 731 C CA . ILE A 1 92 ? 0.429 7.179 4.656 1.00 74.62 92 ILE A CA 1
ATOM 732 C C . ILE A 1 92 ? -0.272 8.223 5.533 1.00 74.62 92 ILE A C 1
ATOM 734 O O . ILE A 1 92 ? -1.386 8.652 5.222 1.00 74.62 92 ILE A O 1
ATOM 738 N N . TYR A 1 93 ? 0.368 8.647 6.623 1.00 76.69 93 TYR A N 1
ATOM 739 C CA . TYR A 1 93 ? -0.186 9.633 7.543 1.00 76.69 93 TYR A CA 1
ATOM 740 C C . TYR A 1 93 ? -0.393 10.998 6.870 1.00 76.69 93 TYR A C 1
ATOM 742 O O . TYR A 1 93 ? -1.481 11.572 6.967 1.00 76.69 93 TYR A O 1
ATOM 750 N N . PHE A 1 94 ? 0.596 11.488 6.118 1.00 72.75 94 PHE A N 1
ATOM 751 C CA . PHE A 1 94 ? 0.474 12.730 5.349 1.00 72.75 94 PHE A CA 1
ATOM 752 C C . PHE A 1 94 ? -0.581 12.626 4.244 1.00 72.75 94 PHE A C 1
ATOM 754 O O . PHE A 1 94 ? -1.387 13.544 4.074 1.00 72.75 94 PHE A O 1
ATOM 761 N N . ALA A 1 95 ? -0.648 11.488 3.546 1.00 70.00 95 ALA A N 1
ATOM 762 C CA . 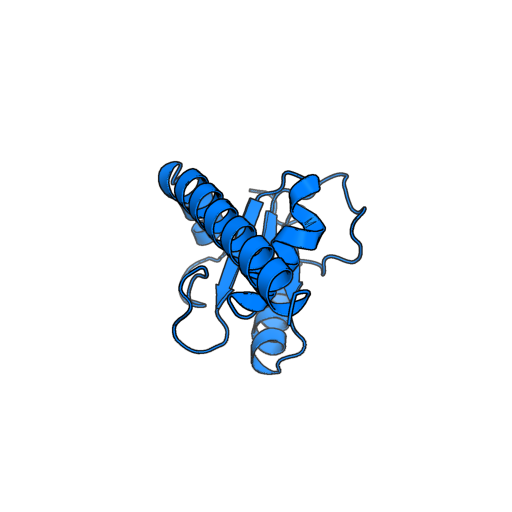ALA A 1 95 ? -1.678 11.249 2.539 1.00 70.00 95 ALA A CA 1
ATOM 763 C C . ALA A 1 95 ? -3.093 11.315 3.143 1.00 70.00 95 ALA A C 1
ATOM 765 O O . ALA A 1 95 ? -3.979 11.941 2.559 1.00 70.00 95 ALA A O 1
ATOM 766 N N . LYS A 1 96 ? -3.305 10.750 4.340 1.00 67.19 96 LYS A N 1
ATOM 767 C CA . LYS A 1 96 ? -4.590 10.828 5.056 1.00 67.19 96 LYS A CA 1
ATOM 768 C C . LYS A 1 96 ? -4.960 12.251 5.485 1.00 67.19 96 LYS A C 1
ATOM 770 O O . LYS A 1 96 ? -6.129 12.615 5.391 1.00 67.19 96 LYS A O 1
ATOM 775 N N . GLN A 1 97 ? -3.993 13.045 5.947 1.00 55.41 97 GLN A N 1
ATOM 776 C CA . GLN A 1 97 ? -4.240 14.420 6.404 1.00 55.41 97 GLN A CA 1
ATOM 777 C C . GLN A 1 97 ? -4.592 15.383 5.269 1.00 55.41 97 GLN A C 1
ATOM 779 O O . GLN A 1 97 ? -5.297 16.368 5.484 1.00 55.41 97 GLN A O 1
ATOM 784 N N . SER A 1 98 ? -4.148 15.099 4.045 1.00 51.47 98 SER A N 1
ATOM 785 C CA . SER A 1 98 ? -4.550 15.873 2.875 1.00 51.47 98 SER A CA 1
ATOM 786 C C . SER A 1 98 ? -6.018 15.588 2.503 1.00 51.47 98 SER A C 1
ATOM 788 O O . SER A 1 98 ? -6.334 14.797 1.615 1.00 51.47 98 SER A O 1
ATOM 790 N N . LEU A 1 99 ? -6.950 16.255 3.194 1.00 38.62 99 LEU A N 1
ATOM 791 C CA . LEU A 1 99 ? -8.405 16.126 3.013 1.00 38.62 99 LEU A CA 1
ATOM 792 C C . LEU A 1 99 ? -8.816 16.226 1.528 1.00 38.62 99 LEU A C 1
ATOM 794 O O . LEU A 1 99 ? -9.676 15.488 1.049 1.00 38.62 99 LEU A O 1
ATOM 798 N N . LEU A 1 100 ? -8.139 17.100 0.776 1.00 35.44 100 LEU A N 1
ATOM 799 C CA . LEU A 1 100 ? -8.339 17.318 -0.657 1.00 35.44 100 LEU A CA 1
ATOM 800 C C . LEU 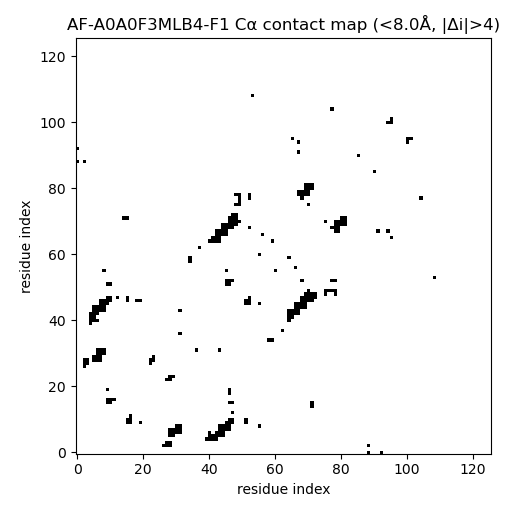A 1 100 ? -8.031 16.067 -1.503 1.00 35.44 100 LEU A C 1
ATOM 802 O O . LEU A 1 100 ? -8.730 15.807 -2.480 1.00 35.44 100 LEU A O 1
ATOM 806 N N . ILE A 1 101 ? -7.023 15.269 -1.130 1.00 46.94 101 ILE A N 1
ATOM 807 C CA . ILE A 1 101 ? -6.660 14.025 -1.826 1.00 46.94 101 ILE A CA 1
ATOM 808 C C . ILE A 1 101 ? -7.699 12.943 -1.539 1.00 46.94 101 ILE A C 1
ATOM 810 O O . ILE A 1 101 ? -8.083 12.232 -2.462 1.00 46.94 101 ILE A O 1
ATOM 814 N N . HIS A 1 102 ? -8.237 12.872 -0.318 1.00 48.41 102 HIS A N 1
ATOM 815 C CA . HIS A 1 102 ? -9.318 11.943 0.018 1.00 48.41 102 HIS A CA 1
ATOM 816 C C . HIS A 1 102 ? -10.576 12.196 -0.834 1.00 48.41 102 HIS A C 1
ATOM 818 O O . HIS A 1 102 ? -11.110 11.270 -1.450 1.00 48.41 102 HIS A O 1
ATOM 824 N N . TYR A 1 103 ? -11.014 13.456 -0.958 1.00 47.44 103 TYR A N 1
ATOM 825 C CA . TYR A 1 103 ? -12.154 13.815 -1.812 1.00 47.44 103 TYR A CA 1
ATOM 826 C C . TYR A 1 103 ? -11.851 13.679 -3.307 1.00 47.44 103 TYR A C 1
ATOM 828 O O . TYR A 1 103 ? -12.710 13.210 -4.053 1.00 47.44 103 TYR A O 1
ATOM 836 N N . LYS A 1 104 ? -10.641 14.034 -3.760 1.00 52.34 104 LYS A N 1
ATOM 837 C CA . LYS A 1 104 ? -10.241 13.930 -5.172 1.00 52.34 104 LYS A CA 1
ATOM 838 C C . LYS A 1 104 ? -10.074 12.477 -5.612 1.00 52.34 104 LYS A C 1
ATOM 840 O O . LYS A 1 104 ? -10.548 12.135 -6.688 1.00 52.34 104 LYS A O 1
ATOM 845 N N . GLN A 1 105 ? -9.492 11.612 -4.777 1.00 55.16 105 GLN A N 1
ATOM 846 C CA . GLN A 1 105 ? -9.457 10.167 -5.013 1.00 55.16 105 GLN A CA 1
ATOM 847 C C . GLN A 1 105 ? -10.877 9.615 -5.044 1.00 55.16 105 GLN A C 1
ATOM 849 O O . GLN A 1 105 ? -11.243 8.973 -6.018 1.00 55.16 105 GLN A O 1
ATOM 854 N N . ARG A 1 106 ? -11.723 9.934 -4.057 1.00 56.53 106 ARG A N 1
ATOM 855 C CA . ARG A 1 106 ? -13.125 9.490 -4.033 1.00 56.53 106 ARG A CA 1
ATOM 856 C C . ARG A 1 106 ? -13.908 9.956 -5.268 1.00 56.53 106 ARG A C 1
ATOM 858 O O . ARG A 1 106 ? -14.632 9.160 -5.853 1.00 56.53 106 ARG A O 1
ATOM 865 N N . TYR A 1 107 ? -13.732 11.199 -5.712 1.00 54.53 107 TYR A N 1
ATOM 866 C CA . TYR A 1 107 ? -14.364 11.733 -6.922 1.00 54.53 107 TYR A CA 1
ATOM 867 C C . TYR A 1 107 ? -13.835 11.063 -8.197 1.00 54.53 107 TYR A C 1
ATOM 869 O O . TYR A 1 107 ? -14.623 10.620 -9.029 1.00 54.53 107 TYR A O 1
ATOM 877 N N . LEU A 1 108 ? -12.515 10.915 -8.334 1.00 56.00 108 LEU A N 1
ATOM 878 C CA . LEU A 1 108 ? -11.885 10.282 -9.493 1.00 56.00 108 LEU A CA 1
ATOM 879 C C . LEU A 1 108 ? -12.243 8.789 -9.581 1.00 56.00 108 LEU A C 1
ATOM 881 O O . LEU A 1 108 ? -12.577 8.305 -10.657 1.00 56.00 108 LEU A O 1
ATOM 885 N N . ILE A 1 109 ? -12.288 8.087 -8.445 1.00 59.25 109 ILE A N 1
ATOM 886 C CA . ILE A 1 109 ? -12.776 6.706 -8.324 1.00 59.25 109 ILE A CA 1
ATOM 887 C C . ILE A 1 109 ? -14.245 6.624 -8.756 1.00 59.25 109 ILE A C 1
ATOM 889 O O . ILE A 1 109 ? -14.590 5.773 -9.573 1.00 59.25 109 ILE A O 1
ATOM 893 N N . MET A 1 110 ? -15.108 7.534 -8.287 1.00 54.16 110 MET A N 1
ATOM 894 C CA . MET A 1 110 ? -16.515 7.592 -8.712 1.00 54.16 110 MET A CA 1
ATOM 895 C C . MET A 1 110 ? -16.657 7.864 -10.218 1.00 54.16 110 MET A C 1
ATOM 897 O O . MET A 1 110 ? -17.519 7.269 -10.865 1.00 54.16 110 MET A O 1
ATOM 901 N N . MET A 1 111 ? -15.806 8.713 -10.802 1.00 51.94 111 MET A N 1
ATOM 902 C CA . MET A 1 111 ? -15.788 8.964 -12.247 1.00 51.94 111 MET A CA 1
ATOM 903 C C . MET A 1 111 ? -15.315 7.746 -13.050 1.00 51.94 111 MET A C 1
ATOM 905 O O . MET A 1 111 ? -15.922 7.419 -14.070 1.00 51.94 111 MET A O 1
ATOM 909 N N . VAL A 1 112 ? -14.262 7.058 -12.598 1.00 57.25 112 VAL A N 1
ATOM 910 C CA . VAL A 1 112 ? -13.722 5.859 -13.260 1.00 57.25 112 VAL A CA 1
ATOM 911 C C . VAL A 1 112 ? -14.722 4.703 -13.195 1.00 57.25 112 VAL A C 1
ATOM 913 O O . VAL A 1 112 ? -14.971 4.059 -14.214 1.00 57.25 112 VAL A O 1
ATOM 916 N N . LEU A 1 113 ? -15.361 4.479 -12.043 1.00 53.72 113 LEU A N 1
ATOM 917 C CA . LEU A 1 113 ? -16.400 3.457 -11.896 1.00 53.72 113 LEU A CA 1
ATOM 918 C C . LEU A 1 113 ? -17.636 3.774 -12.755 1.00 53.72 113 LEU A C 1
ATOM 920 O O . LEU A 1 113 ? -18.134 2.879 -13.435 1.00 53.72 113 LEU A O 1
ATOM 924 N N . LYS A 1 114 ? -18.079 5.041 -12.822 1.00 51.31 114 LYS A N 1
ATOM 925 C CA . LYS A 1 114 ? -19.173 5.450 -13.724 1.00 51.31 114 LYS A CA 1
ATOM 926 C C . LYS A 1 114 ? -18.829 5.241 -15.202 1.00 51.31 114 LYS A C 1
ATOM 928 O O .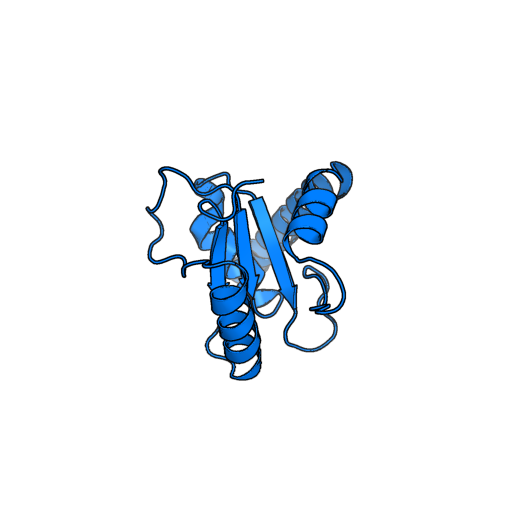 LYS A 1 114 ? -19.666 4.732 -15.941 1.00 51.31 114 LYS A O 1
ATOM 933 N N . LYS A 1 115 ? -17.610 5.581 -15.644 1.00 48.06 115 LYS A N 1
ATOM 934 C CA . LYS A 1 115 ? -17.178 5.359 -17.038 1.00 48.06 115 LYS A CA 1
ATOM 935 C C . LYS A 1 115 ? -17.105 3.873 -17.407 1.00 48.06 115 LYS A C 1
ATOM 937 O O . LYS A 1 115 ? -17.477 3.520 -18.522 1.00 48.06 115 LYS A O 1
ATOM 942 N N . LYS A 1 116 ? -16.676 3.001 -16.486 1.00 43.56 116 LYS A N 1
ATOM 943 C CA . LYS A 1 116 ? -16.589 1.550 -16.731 1.00 43.56 116 LYS A CA 1
ATOM 944 C C . LYS A 1 116 ? -17.971 0.894 -16.858 1.00 43.56 116 LYS A C 1
ATOM 946 O O . LYS A 1 116 ? -18.143 0.019 -17.699 1.00 43.56 116 LYS A O 1
ATO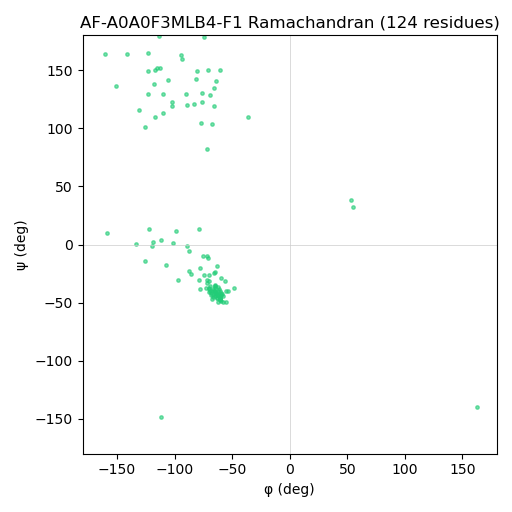M 951 N N . SER A 1 117 ? -18.969 1.351 -16.093 1.00 39.09 117 SER A N 1
ATOM 952 C CA . SER A 1 117 ? -20.361 0.899 -16.259 1.00 39.09 117 SER A CA 1
ATOM 953 C C . SER A 1 117 ? -20.950 1.304 -17.614 1.00 39.09 117 SER A C 1
ATOM 955 O O . SER A 1 117 ? -21.681 0.524 -18.215 1.00 39.09 117 SER A O 1
ATOM 957 N N . VAL A 1 118 ? -20.596 2.487 -18.129 1.00 41.78 118 VAL A N 1
ATOM 958 C CA . VAL A 1 118 ? -21.027 2.936 -19.464 1.00 41.78 118 VAL A CA 1
ATOM 959 C C . VAL A 1 118 ? -20.363 2.112 -20.574 1.00 41.78 118 VAL A C 1
ATOM 961 O O . VAL A 1 118 ? -21.049 1.726 -21.513 1.00 41.78 118 VAL A O 1
ATOM 964 N N . SER A 1 119 ? -19.075 1.760 -20.454 1.00 39.31 119 SER A N 1
ATOM 965 C CA . SER A 1 119 ? -18.411 0.940 -21.483 1.00 39.31 119 SER A CA 1
ATOM 966 C C . SER A 1 119 ? -18.877 -0.524 -21.498 1.00 39.31 119 SER A C 1
ATOM 968 O O . SER A 1 119 ? -18.888 -1.148 -22.555 1.00 39.31 119 SER A O 1
ATOM 970 N N . LEU A 1 120 ? -19.276 -1.076 -20.344 1.00 39.09 120 LEU A N 1
ATOM 971 C CA . LEU A 1 120 ? -19.850 -2.427 -20.234 1.00 39.09 120 LEU A CA 1
ATOM 972 C C . LEU A 1 120 ? -21.256 -2.520 -20.848 1.00 39.09 120 LEU A C 1
ATOM 974 O O . LEU A 1 120 ? -21.613 -3.560 -21.393 1.00 39.09 120 LEU A O 1
ATOM 978 N N . LEU A 1 121 ? -22.037 -1.434 -20.800 1.00 34.19 121 LEU A N 1
ATOM 979 C CA . LEU A 1 121 ? -23.339 -1.350 -21.469 1.00 34.19 121 LEU A CA 1
ATOM 980 C C . LEU A 1 121 ? -23.191 -1.237 -22.993 1.00 34.19 121 LEU A C 1
ATOM 982 O O . LEU A 1 121 ? -24.003 -1.799 -23.717 1.00 34.19 121 LEU A O 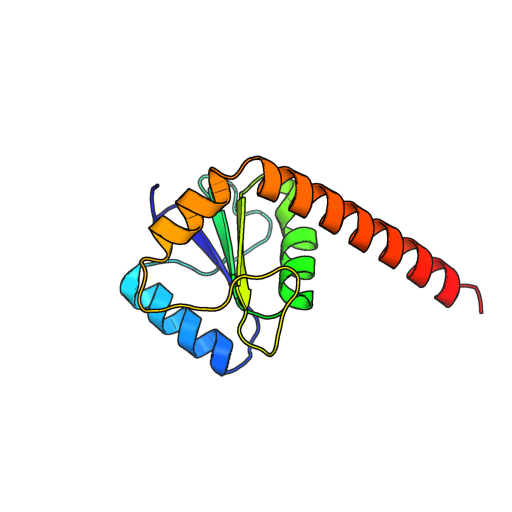1
ATOM 986 N N . THR A 1 122 ? -22.136 -0.586 -23.495 1.00 36.78 122 THR A N 1
ATOM 987 C CA . THR A 1 122 ? -21.883 -0.501 -24.946 1.00 36.78 122 THR A CA 1
ATOM 988 C C . THR A 1 122 ? -21.357 -1.800 -25.560 1.00 36.78 122 THR A C 1
ATOM 990 O O . THR A 1 122 ? -21.590 -2.034 -26.737 1.00 36.78 122 THR A O 1
ATOM 993 N N . SER A 1 123 ? -20.685 -2.664 -24.788 1.00 35.88 123 SER A N 1
ATOM 994 C CA . SER A 1 123 ? -20.205 -3.973 -25.270 1.00 35.88 123 SER A CA 1
ATOM 995 C C . SER A 1 123 ? -21.231 -5.106 -25.141 1.00 35.88 123 SER A C 1
ATOM 997 O O . SER A 1 123 ? -20.949 -6.219 -25.559 1.00 35.88 123 SER A O 1
ATOM 999 N N . ALA A 1 124 ? -22.384 -4.851 -24.515 1.00 37.03 124 ALA A N 1
ATOM 1000 C CA . ALA A 1 124 ? -23.493 -5.803 -24.395 1.00 37.03 124 ALA A CA 1
ATOM 1001 C C . ALA A 1 124 ? -24.634 -5.522 -25.397 1.00 37.03 124 ALA A C 1
ATOM 1003 O O . ALA A 1 124 ? -25.656 -6.202 -25.371 1.00 37.03 124 ALA A O 1
ATOM 1004 N N . LEU A 1 125 ? -24.473 -4.504 -26.250 1.00 38.09 125 LEU A N 1
ATOM 1005 C CA . LEU A 1 125 ? -25.466 -4.023 -27.219 1.00 38.09 125 LEU A CA 1
ATOM 1006 C C . LEU A 1 125 ? -24.957 -4.046 -28.674 1.00 38.09 125 LEU A C 1
ATOM 1008 O O . LEU A 1 125 ? -25.605 -3.474 -29.546 1.00 38.09 125 LEU A O 1
ATOM 1012 N N . PHE A 1 126 ? -23.839 -4.729 -28.936 1.00 40.06 126 PHE A N 1
ATOM 1013 C CA . PHE A 1 126 ? -23.339 -5.053 -30.274 1.00 40.06 126 PHE A CA 1
ATOM 1014 C C . PHE A 1 126 ? -22.892 -6.510 -30.331 1.00 40.06 126 PHE A C 1
ATOM 1016 O O . PHE A 1 126 ? -22.304 -6.970 -29.324 1.00 40.06 126 PHE A O 1
#

Foldseek 3Di:
DQLAQEEEDEDPDPQLVVVVVVCCVPRVHYHPPALPPADRHQEYEYGEAPVSVLVCCVRHVVSVHHYAYEYRDPDHDLHDHDDPVDDPVVVSVVCVVPVVNVVVSVVVSVVVVVVVVVVVVVVVPD

Organism: NCBI:txid1359168